Protein AF-A0A3M2A7C1-F1 (afdb_monomer_lite)

Structure (mmCIF, N/CA/C/O backbone):
data_AF-A0A3M2A7C1-F1
#
_entry.id   AF-A0A3M2A7C1-F1
#
loop_
_atom_site.group_PDB
_atom_site.id
_atom_site.type_symbol
_atom_site.label_atom_id
_atom_site.label_alt_id
_atom_site.label_comp_id
_atom_site.label_asym_id
_atom_site.label_entity_id
_atom_site.label_seq_id
_atom_site.pdbx_PDB_ins_code
_atom_site.Cartn_x
_atom_site.Cartn_y
_atom_site.Cartn_z
_atom_site.occupancy
_atom_site.B_iso_or_equiv
_atom_site.auth_seq_id
_atom_site.auth_comp_id
_atom_site.auth_asym_id
_atom_site.auth_atom_id
_atom_site.pdbx_PDB_model_num
ATOM 1 N N . GLU A 1 1 ? 10.967 14.507 -77.382 1.00 47.16 1 GLU A N 1
ATOM 2 C CA . GLU A 1 1 ? 11.481 13.707 -76.253 1.00 47.16 1 GLU A CA 1
ATOM 3 C C . GLU A 1 1 ? 11.533 14.624 -75.047 1.00 47.16 1 GLU A C 1
ATOM 5 O O . GLU A 1 1 ? 12.170 15.667 -75.104 1.00 47.16 1 GLU A O 1
ATOM 10 N N . ALA A 1 2 ? 10.672 14.356 -74.071 1.00 44.88 2 ALA A N 1
ATOM 11 C CA . ALA A 1 2 ? 10.285 15.313 -73.047 1.00 44.88 2 ALA A CA 1
ATOM 12 C C . ALA A 1 2 ? 11.070 15.114 -71.744 1.00 44.88 2 ALA A C 1
ATOM 14 O O . ALA A 1 2 ? 11.232 13.992 -71.280 1.00 44.88 2 ALA A O 1
ATOM 15 N N . SER A 1 3 ? 11.406 16.254 -71.136 1.00 38.91 3 SER A N 1
ATOM 16 C CA . SER A 1 3 ? 11.519 16.490 -69.694 1.00 38.91 3 SER A CA 1
ATOM 17 C C . SER A 1 3 ? 12.734 15.921 -68.958 1.00 38.91 3 SER A C 1
ATOM 19 O O . SER A 1 3 ? 12.714 14.825 -68.405 1.00 38.91 3 SER A O 1
ATOM 21 N N . GLY A 1 4 ? 13.748 16.777 -68.810 1.00 50.28 4 GLY A N 1
ATOM 22 C CA . GLY A 1 4 ? 14.569 16.776 -67.607 1.00 50.28 4 GLY A CA 1
ATOM 23 C C . GLY A 1 4 ? 13.725 17.227 -66.413 1.00 50.28 4 GLY A C 1
ATOM 24 O O . GLY A 1 4 ? 13.177 18.327 -66.408 1.00 50.28 4 GLY A O 1
ATOM 25 N N . SER A 1 5 ? 13.640 16.383 -65.391 1.00 45.34 5 SER A N 1
ATOM 26 C CA . SER A 1 5 ? 13.134 16.756 -64.072 1.00 45.34 5 SER A CA 1
ATOM 27 C C . SER A 1 5 ? 14.241 16.527 -63.056 1.00 45.34 5 SER A C 1
ATOM 29 O O . SER A 1 5 ? 14.402 15.432 -62.528 1.00 45.34 5 SER A O 1
ATOM 31 N N . ASN A 1 6 ? 15.004 17.584 -62.777 1.00 50.50 6 ASN A N 1
ATOM 32 C CA . ASN A 1 6 ? 15.772 17.685 -61.544 1.00 50.50 6 ASN A CA 1
ATOM 33 C C . ASN A 1 6 ? 14.773 17.983 -60.417 1.00 50.50 6 ASN A C 1
ATOM 35 O O . ASN A 1 6 ? 14.520 19.138 -60.074 1.00 50.50 6 ASN A O 1
ATOM 39 N N . ALA A 1 7 ? 14.113 16.939 -59.920 1.00 42.62 7 ALA A N 1
ATOM 40 C CA . ALA A 1 7 ? 13.246 17.034 -58.760 1.00 42.62 7 ALA A CA 1
ATOM 41 C C . ALA A 1 7 ? 14.125 17.000 -57.507 1.00 42.62 7 ALA A C 1
ATOM 43 O O . ALA A 1 7 ? 14.338 15.955 -56.897 1.00 42.62 7 ALA A O 1
ATOM 44 N N . THR A 1 8 ? 14.644 18.166 -57.129 1.00 48.22 8 THR A N 1
ATOM 45 C CA . THR A 1 8 ? 15.087 18.429 -55.761 1.00 48.22 8 THR A CA 1
ATOM 46 C C . THR A 1 8 ? 13.860 18.313 -54.858 1.00 48.22 8 THR A C 1
ATOM 48 O O . THR A 1 8 ? 13.129 19.276 -54.632 1.00 48.22 8 THR A O 1
ATOM 51 N N . VAL A 1 9 ? 13.587 17.092 -54.398 1.00 45.19 9 VAL A N 1
ATOM 52 C CA . VAL A 1 9 ? 12.565 16.801 -53.395 1.00 45.19 9 VAL A CA 1
ATOM 53 C C . VAL A 1 9 ? 13.124 17.249 -52.049 1.00 45.19 9 VAL A C 1
ATOM 55 O O . VAL A 1 9 ? 13.749 16.484 -51.324 1.00 45.19 9 VAL A O 1
ATOM 58 N N . ILE A 1 10 ? 12.903 18.519 -51.711 1.00 54.38 10 ILE A N 1
ATOM 59 C CA . ILE A 1 10 ? 12.959 18.986 -50.323 1.00 54.38 10 ILE A CA 1
ATOM 60 C C . ILE A 1 10 ? 11.620 18.583 -49.707 1.00 54.38 10 ILE A C 1
ATOM 62 O O . ILE A 1 10 ? 10.699 19.386 -49.575 1.00 54.38 10 ILE A O 1
ATOM 66 N N . ALA A 1 11 ? 11.476 17.296 -49.402 1.00 40.94 11 ALA A N 1
ATOM 67 C CA . ALA A 1 11 ? 10.403 16.846 -48.538 1.00 40.94 11 ALA A CA 1
ATOM 68 C C . ALA A 1 11 ? 10.822 17.176 -47.105 1.00 40.94 11 ALA A C 1
ATOM 70 O O . ALA A 1 11 ? 11.548 16.423 -46.463 1.00 40.94 11 ALA A O 1
ATOM 71 N N . GLY A 1 12 ? 10.366 18.331 -46.616 1.00 44.66 12 GLY A N 1
ATOM 72 C CA . GLY A 1 12 ? 10.229 18.589 -45.187 1.00 44.66 12 GLY A CA 1
ATOM 73 C C . GLY A 1 12 ? 9.197 17.624 -44.610 1.00 44.66 12 GLY A C 1
ATOM 74 O O . GLY A 1 12 ? 8.041 17.976 -44.413 1.00 44.66 12 GLY A O 1
ATOM 75 N N . GLY A 1 13 ? 9.609 16.379 -44.418 1.00 37.59 13 GLY A N 1
ATOM 76 C CA . GLY A 1 13 ? 8.895 15.353 -43.685 1.00 37.59 13 GLY A CA 1
ATOM 77 C C . GLY A 1 13 ? 9.859 14.843 -42.636 1.00 37.59 13 GLY A C 1
ATOM 78 O O . GLY A 1 13 ? 10.998 14.525 -42.971 1.00 37.59 13 GLY A O 1
ATOM 79 N N . SER A 1 14 ? 9.431 14.842 -41.376 1.00 47.09 14 SER A N 1
ATOM 80 C CA . SER A 1 14 ? 10.190 14.309 -40.251 1.00 47.09 14 SER A CA 1
ATOM 81 C C . SER A 1 14 ? 10.869 13.008 -40.666 1.00 47.09 14 SER A C 1
ATOM 83 O O . SER A 1 14 ? 10.189 12.014 -40.925 1.00 47.09 14 SER A O 1
ATOM 85 N N . ALA A 1 15 ? 12.198 13.025 -40.768 1.00 47.41 15 ALA A N 1
ATOM 86 C CA . ALA A 1 15 ? 12.980 11.813 -40.898 1.00 47.41 15 ALA A CA 1
ATOM 87 C C . ALA A 1 15 ? 12.836 11.077 -39.565 1.00 47.41 15 ALA A C 1
ATOM 89 O O . ALA A 1 15 ? 13.604 11.278 -38.631 1.00 47.41 15 ALA A O 1
ATOM 90 N N . SER A 1 16 ? 11.769 10.291 -39.434 1.00 52.00 16 SER A N 1
ATOM 91 C CA . SER A 1 16 ? 11.709 9.244 -38.433 1.00 52.00 16 SER A CA 1
ATOM 92 C C . SER A 1 16 ? 12.851 8.301 -38.778 1.00 52.00 16 SER A C 1
ATOM 94 O O . SER A 1 16 ? 12.750 7.539 -39.740 1.00 52.00 16 SER A O 1
ATOM 96 N N . SER A 1 17 ? 13.963 8.422 -38.056 1.00 55.50 17 SER A N 1
ATOM 97 C CA . SER A 1 17 ? 15.065 7.481 -38.147 1.00 55.50 17 SER A CA 1
ATOM 98 C C . SER A 1 17 ? 14.494 6.087 -37.903 1.00 55.50 17 SER A C 1
ATOM 100 O O . SER A 1 17 ? 13.935 5.772 -36.852 1.00 55.50 17 SER A O 1
ATOM 102 N N . SER A 1 18 ? 14.507 5.275 -38.955 1.00 59.41 18 SER A N 1
ATOM 103 C CA . SER A 1 18 ? 14.083 3.886 -38.866 1.00 59.41 18 SER A CA 1
ATOM 104 C C . SER A 1 18 ? 15.099 3.157 -37.991 1.00 59.41 18 SER A C 1
ATOM 106 O O . SER A 1 18 ? 16.299 3.360 -38.166 1.00 59.41 18 SER A O 1
ATOM 108 N N . LEU A 1 19 ? 14.641 2.324 -37.051 1.00 53.44 19 LEU A N 1
ATOM 109 C CA . LEU A 1 19 ? 15.524 1.451 -36.274 1.00 53.44 19 LEU A CA 1
ATOM 110 C C . LEU A 1 19 ? 16.128 0.391 -37.206 1.00 53.44 19 LEU A C 1
ATOM 112 O O . LEU A 1 19 ? 15.625 -0.727 -37.309 1.00 53.44 19 LEU A O 1
ATOM 116 N N . THR A 1 20 ? 17.192 0.740 -37.918 1.00 61.31 20 THR A N 1
ATOM 117 C CA . THR A 1 20 ? 18.036 -0.221 -38.622 1.00 61.31 20 THR A CA 1
ATOM 118 C C . THR A 1 20 ? 19.035 -0.819 -37.636 1.00 61.31 20 THR A C 1
ATOM 120 O O . THR A 1 20 ? 19.464 -0.177 -36.676 1.00 61.31 20 THR A O 1
ATOM 123 N N . ALA A 1 21 ? 19.364 -2.099 -37.816 1.00 60.53 21 ALA A N 1
ATOM 124 C CA . ALA A 1 21 ? 20.310 -2.779 -36.941 1.00 60.53 21 ALA A CA 1
ATOM 125 C C . ALA A 1 21 ? 21.669 -2.063 -36.995 1.00 60.53 21 ALA A C 1
ATOM 127 O O . ALA A 1 21 ? 22.244 -1.916 -38.074 1.00 60.53 21 ALA A O 1
ATOM 128 N N . VAL A 1 22 ? 22.185 -1.658 -35.828 1.00 58.66 22 VAL A N 1
ATOM 129 C CA . VAL A 1 22 ? 23.481 -0.962 -35.673 1.00 58.66 22 VAL A CA 1
ATOM 130 C C . VAL A 1 22 ? 24.635 -1.746 -36.319 1.00 58.66 22 VAL A C 1
ATOM 132 O O . VAL A 1 22 ? 25.608 -1.155 -36.766 1.00 58.66 22 VAL A O 1
ATOM 135 N N . ASP A 1 23 ? 24.484 -3.067 -36.447 1.00 58.12 23 ASP A N 1
ATOM 136 C CA . ASP A 1 23 ? 25.425 -3.984 -37.106 1.00 58.12 23 ASP A CA 1
ATOM 137 C C . ASP A 1 23 ? 25.621 -3.715 -38.615 1.00 58.12 23 ASP A C 1
ATOM 139 O O . ASP A 1 23 ? 26.628 -4.091 -39.202 1.00 58.12 23 ASP A O 1
ATOM 143 N N . THR A 1 24 ? 24.672 -3.030 -39.262 1.00 61.34 24 THR A N 1
ATOM 144 C CA . THR A 1 24 ? 24.729 -2.719 -40.706 1.00 61.34 24 THR A CA 1
ATOM 145 C C . THR A 1 24 ? 25.315 -1.342 -41.021 1.00 61.34 24 THR A C 1
ATOM 147 O O . THR A 1 24 ? 25.390 -0.954 -42.187 1.00 61.34 24 THR A O 1
ATOM 150 N N . VAL A 1 25 ? 25.717 -0.588 -39.995 1.00 63.66 25 VAL A N 1
ATOM 151 C CA . VAL A 1 25 ? 26.126 0.809 -40.139 1.00 63.66 25 VAL A CA 1
ATOM 152 C C . VAL A 1 25 ? 27.645 0.918 -40.223 1.00 63.66 25 VAL A C 1
ATOM 154 O O . VAL A 1 25 ? 28.353 0.722 -39.238 1.00 63.66 25 VAL A O 1
ATOM 157 N N . ASP A 1 26 ? 28.150 1.268 -41.404 1.00 64.75 26 ASP A N 1
ATOM 158 C CA . ASP A 1 26 ? 29.579 1.487 -41.631 1.00 64.75 26 ASP A CA 1
ATOM 159 C C . ASP A 1 26 ? 29.972 2.952 -41.365 1.00 64.75 26 ASP A C 1
ATOM 161 O O . ASP A 1 26 ? 29.636 3.861 -42.124 1.00 64.75 26 ASP A O 1
ATOM 165 N N . VAL A 1 27 ? 30.721 3.185 -40.285 1.00 74.25 27 VAL A N 1
ATOM 166 C CA . VAL A 1 27 ? 31.193 4.517 -39.853 1.00 74.25 27 VAL A CA 1
ATOM 167 C C . VAL A 1 27 ? 32.422 4.988 -40.654 1.00 74.25 27 VAL A C 1
ATOM 169 O O . VAL A 1 27 ? 32.887 6.113 -40.484 1.00 74.25 27 VAL A O 1
ATOM 172 N N . GLY A 1 28 ? 32.958 4.163 -41.563 1.00 77.62 28 GLY A N 1
ATOM 173 C CA . GLY A 1 28 ? 34.114 4.507 -42.396 1.00 77.62 28 GLY A CA 1
ATOM 174 C C . GLY A 1 28 ? 33.854 5.619 -43.421 1.00 77.62 28 GLY A C 1
ATOM 175 O O . GLY A 1 28 ? 34.799 6.197 -43.957 1.00 77.62 28 GLY A O 1
ATOM 176 N N . THR A 1 29 ? 32.587 5.955 -43.685 1.00 77.38 29 THR A N 1
ATOM 177 C CA . THR A 1 29 ? 32.187 7.021 -44.616 1.00 77.38 29 THR A CA 1
ATOM 178 C C . THR A 1 29 ? 31.416 8.128 -43.901 1.00 77.38 29 THR A C 1
ATOM 180 O O . THR A 1 29 ? 30.702 7.882 -42.932 1.00 77.38 29 THR A O 1
ATOM 183 N N . GLN A 1 30 ? 31.501 9.364 -44.405 1.00 78.38 30 GLN A N 1
ATOM 184 C CA . GLN A 1 30 ? 30.804 10.507 -43.801 1.00 78.38 30 GLN A CA 1
ATOM 185 C C . GLN A 1 30 ? 29.272 10.341 -43.795 1.00 78.38 30 GLN A C 1
ATOM 187 O O . GLN A 1 30 ? 28.609 10.774 -42.858 1.00 78.38 30 GLN A O 1
ATOM 192 N N . ILE A 1 31 ? 28.718 9.664 -44.806 1.00 78.19 31 ILE A N 1
ATOM 193 C CA . ILE A 1 31 ? 27.282 9.362 -44.900 1.00 78.19 31 ILE A CA 1
ATOM 194 C C . ILE A 1 31 ? 26.884 8.282 -43.884 1.00 78.19 31 ILE A C 1
ATOM 196 O O . ILE A 1 31 ? 25.872 8.425 -43.201 1.00 78.19 31 ILE A O 1
ATOM 200 N N . GLY A 1 32 ? 27.685 7.223 -43.742 1.00 78.75 32 GLY A N 1
ATOM 201 C CA . GLY A 1 32 ? 27.413 6.161 -42.774 1.00 78.75 32 GLY A CA 1
ATOM 202 C C . GLY A 1 32 ? 27.563 6.620 -41.321 1.00 78.75 32 GLY A C 1
ATOM 203 O O . GLY A 1 32 ? 26.752 6.244 -40.479 1.00 78.75 32 GLY A O 1
ATOM 204 N N . ALA A 1 33 ? 28.502 7.529 -41.037 1.00 80.38 33 ALA A N 1
ATOM 205 C CA . ALA A 1 33 ? 28.613 8.182 -39.733 1.00 80.38 33 ALA A CA 1
ATOM 206 C C . ALA A 1 33 ? 27.370 9.023 -39.384 1.00 80.38 33 ALA A C 1
ATOM 208 O O . ALA A 1 33 ? 26.894 8.953 -38.253 1.00 80.38 33 ALA A O 1
ATOM 209 N N . GLN A 1 34 ? 26.802 9.764 -40.345 1.00 82.56 34 GLN A N 1
ATOM 210 C CA . GLN A 1 34 ? 25.557 10.510 -40.120 1.00 82.56 34 GLN A CA 1
ATOM 211 C C . GLN A 1 34 ? 24.374 9.565 -39.873 1.00 82.56 34 GLN A C 1
ATOM 213 O O . GLN A 1 34 ? 23.619 9.760 -38.927 1.00 82.56 34 GLN A O 1
ATOM 218 N N . SER A 1 35 ? 24.266 8.489 -40.658 1.00 81.88 35 SER A N 1
ATOM 219 C CA . SER A 1 35 ? 23.235 7.470 -40.440 1.00 81.88 35 SER A CA 1
ATOM 220 C C . SER A 1 35 ? 23.374 6.778 -39.080 1.00 81.88 35 SER A C 1
ATOM 222 O O . SER A 1 35 ? 22.361 6.444 -38.471 1.00 81.88 35 SER A O 1
ATOM 224 N N . ALA A 1 36 ? 24.600 6.557 -38.590 1.00 82.44 36 ALA A N 1
ATOM 225 C CA . ALA A 1 36 ? 24.848 5.983 -37.267 1.00 82.44 36 ALA A CA 1
ATOM 226 C C . ALA A 1 36 ? 24.295 6.866 -36.150 1.00 82.44 36 ALA A C 1
ATOM 228 O O . ALA A 1 36 ? 23.662 6.357 -35.226 1.00 82.44 36 ALA A O 1
ATOM 229 N N . ILE A 1 37 ? 24.514 8.179 -36.254 1.00 85.00 37 ILE A N 1
ATOM 230 C CA . ILE A 1 37 ? 24.004 9.164 -35.296 1.00 85.00 37 ILE A CA 1
ATOM 231 C C . ILE A 1 37 ? 22.474 9.119 -35.274 1.00 85.00 37 ILE A C 1
ATOM 233 O O . ILE A 1 37 ? 21.894 8.950 -34.205 1.00 85.00 37 ILE A O 1
ATOM 237 N N . ASP A 1 38 ? 21.831 9.141 -36.442 1.00 85.88 38 ASP A N 1
ATOM 238 C CA . ASP A 1 38 ? 20.367 9.135 -36.540 1.00 85.88 38 ASP A CA 1
ATOM 239 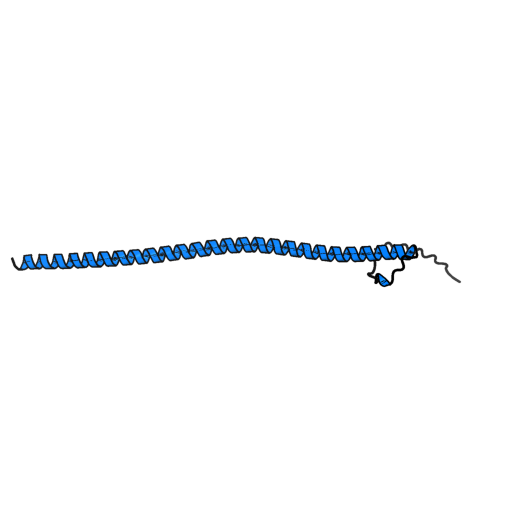C C . ASP A 1 38 ? 19.739 7.868 -35.916 1.00 85.88 38 ASP A C 1
ATOM 241 O O . ASP A 1 38 ? 18.684 7.931 -35.275 1.00 85.88 38 ASP A O 1
ATOM 245 N N . ILE A 1 39 ? 20.387 6.706 -36.075 1.00 83.88 39 ILE A N 1
ATOM 246 C CA . ILE A 1 39 ? 19.949 5.424 -35.491 1.00 83.88 39 ILE A CA 1
ATOM 247 C C . ILE A 1 39 ? 20.137 5.416 -33.972 1.00 83.88 39 ILE A C 1
ATOM 249 O O . ILE A 1 39 ? 19.257 4.953 -33.242 1.00 83.88 39 ILE A O 1
ATOM 253 N N . ILE A 1 40 ? 21.273 5.924 -33.487 1.00 86.25 40 ILE A N 1
ATOM 254 C CA . ILE A 1 40 ? 21.549 6.036 -32.051 1.00 86.25 40 ILE A CA 1
ATOM 255 C C . ILE A 1 40 ? 20.541 6.983 -31.397 1.00 86.25 40 ILE A C 1
ATOM 257 O O . ILE A 1 40 ? 19.993 6.634 -30.353 1.00 86.25 40 ILE A O 1
ATOM 261 N N . ASP A 1 41 ? 20.222 8.115 -32.024 1.00 88.50 41 ASP A N 1
ATOM 262 C CA . ASP A 1 41 ? 19.207 9.048 -31.527 1.00 88.50 41 ASP A CA 1
ATOM 263 C C . ASP A 1 41 ? 17.820 8.392 -31.462 1.00 88.50 41 ASP A C 1
ATOM 265 O O . ASP A 1 41 ? 17.102 8.544 -30.469 1.00 88.50 41 ASP A O 1
ATOM 269 N N . ALA A 1 42 ? 17.463 7.577 -32.462 1.00 87.69 42 ALA A N 1
ATOM 270 C CA . ALA A 1 42 ? 16.232 6.781 -32.438 1.00 87.69 42 ALA A CA 1
ATOM 271 C C . ALA A 1 42 ? 16.209 5.801 -31.253 1.00 87.69 42 ALA A C 1
ATOM 273 O O . ALA A 1 42 ? 15.207 5.680 -30.540 1.00 87.69 42 ALA A O 1
ATOM 274 N N . ALA A 1 43 ? 17.323 5.096 -31.035 1.00 87.75 43 ALA A N 1
ATOM 275 C CA . ALA A 1 43 ? 17.465 4.118 -29.964 1.00 87.75 43 ALA A CA 1
ATOM 276 C C . ALA A 1 43 ? 17.423 4.779 -28.577 1.00 87.75 43 ALA A C 1
ATOM 278 O O . ALA A 1 43 ? 16.757 4.266 -27.675 1.00 87.75 43 ALA A O 1
ATOM 279 N N . ILE A 1 44 ? 18.073 5.935 -28.410 1.00 91.06 44 ILE A N 1
ATOM 280 C CA . ILE A 1 44 ? 18.013 6.738 -27.183 1.00 91.06 44 ILE A CA 1
ATOM 281 C C . ILE A 1 44 ? 16.576 7.201 -26.937 1.00 91.06 44 ILE A C 1
ATOM 283 O O . ILE A 1 44 ? 16.055 6.982 -25.844 1.00 91.06 44 ILE A O 1
ATOM 287 N N . GLY A 1 45 ? 15.891 7.729 -27.956 1.00 93.75 45 GLY A N 1
ATOM 288 C CA . GLY A 1 45 ? 14.488 8.138 -27.847 1.00 93.75 45 GLY A CA 1
ATOM 289 C C . GLY A 1 45 ? 13.559 6.997 -27.413 1.00 93.75 45 GLY A C 1
ATOM 290 O O . GLY A 1 45 ? 12.667 7.194 -26.584 1.00 93.75 45 GLY A O 1
ATOM 291 N N . ALA A 1 46 ? 13.795 5.776 -27.903 1.00 91.75 46 ALA A N 1
ATOM 292 C CA . ALA A 1 46 ? 13.054 4.591 -27.472 1.00 91.75 46 ALA A CA 1
ATOM 293 C C . ALA A 1 46 ? 13.332 4.228 -26.000 1.00 91.75 46 ALA A C 1
ATOM 295 O O . ALA A 1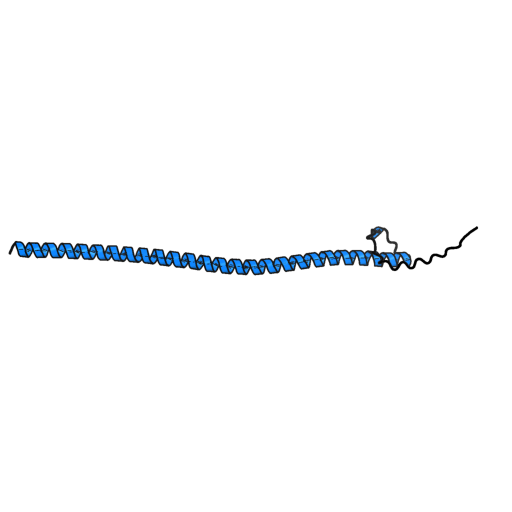 46 ? 12.397 3.959 -25.241 1.00 91.75 46 ALA A O 1
ATOM 296 N N . VAL A 1 47 ? 14.599 4.257 -25.570 1.00 93.75 47 VAL A N 1
ATOM 297 C CA . VAL A 1 47 ? 14.982 4.011 -24.168 1.00 93.75 47 VAL A CA 1
ATOM 298 C C . VAL A 1 47 ? 14.373 5.060 -23.239 1.00 93.75 47 VAL A C 1
ATOM 300 O O . VAL A 1 47 ? 13.841 4.707 -22.183 1.00 93.75 47 VAL A O 1
ATOM 303 N N . ASP A 1 48 ? 14.397 6.329 -23.632 1.00 95.62 48 ASP A N 1
ATOM 304 C CA . ASP A 1 48 ? 13.821 7.422 -22.853 1.00 95.62 48 ASP A CA 1
ATOM 305 C C . ASP A 1 48 ? 12.298 7.304 -22.751 1.00 95.62 48 ASP A C 1
ATOM 307 O O . ASP A 1 48 ? 11.742 7.513 -21.672 1.00 95.62 48 ASP A O 1
ATOM 311 N N . SER A 1 49 ? 11.621 6.861 -23.816 1.00 95.06 49 SER A N 1
ATOM 312 C CA . SER A 1 49 ? 10.187 6.550 -23.779 1.00 95.06 49 SER A CA 1
ATOM 313 C C . SER A 1 49 ? 9.862 5.452 -22.756 1.00 95.06 49 SER A C 1
ATOM 315 O O . SER A 1 49 ? 8.959 5.609 -21.928 1.00 95.06 49 SER A O 1
ATOM 317 N N . ILE A 1 50 ? 10.646 4.368 -22.738 1.00 95.12 50 ILE A N 1
ATOM 318 C CA . ILE A 1 50 ? 10.487 3.277 -21.763 1.00 95.12 50 ILE A CA 1
ATOM 319 C C . ILE A 1 50 ? 10.747 3.780 -20.335 1.00 95.12 50 ILE A C 1
ATOM 321 O O . ILE A 1 50 ? 9.974 3.476 -19.422 1.00 95.12 50 ILE A O 1
ATOM 325 N N . ARG A 1 51 ? 11.802 4.579 -20.124 1.00 96.88 51 ARG A N 1
ATOM 326 C CA . ARG A 1 51 ? 12.129 5.173 -18.814 1.00 96.88 51 ARG A CA 1
ATOM 327 C C . ARG A 1 51 ? 11.034 6.114 -18.323 1.00 96.88 51 ARG A C 1
ATOM 329 O O . ARG A 1 51 ? 10.671 6.049 -17.150 1.00 96.88 51 ARG A O 1
ATOM 336 N N . ALA A 1 52 ? 10.477 6.940 -19.205 1.00 97.38 52 ALA A N 1
ATOM 337 C CA . ALA 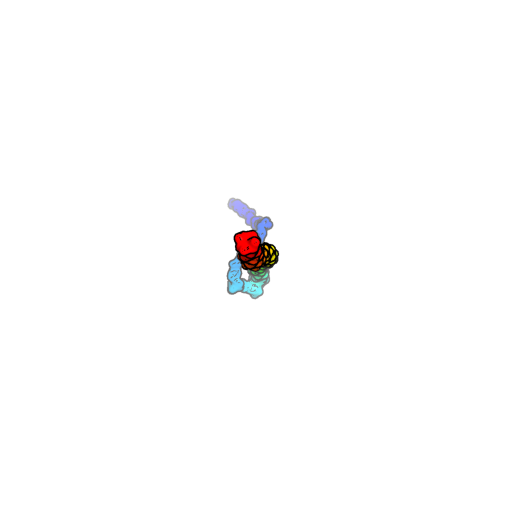A 1 52 ? 9.353 7.815 -18.890 1.00 97.38 52 ALA A CA 1
ATOM 338 C C . ALA A 1 52 ? 8.113 7.006 -18.479 1.00 97.38 52 ALA A C 1
ATOM 340 O O . ALA A 1 52 ? 7.482 7.313 -17.465 1.00 97.38 52 ALA A O 1
ATOM 341 N N . GLY A 1 53 ? 7.809 5.923 -19.203 1.00 97.25 53 GLY A N 1
ATOM 342 C CA . GLY A 1 53 ? 6.738 4.991 -18.847 1.00 97.25 53 GLY A CA 1
ATOM 343 C C . GLY A 1 53 ? 6.947 4.355 -17.471 1.00 97.25 53 GLY A C 1
ATOM 344 O O . GLY A 1 53 ? 6.034 4.348 -16.642 1.00 97.25 53 GLY A O 1
ATOM 345 N N . LEU A 1 54 ? 8.163 3.887 -17.180 1.00 96.88 54 LEU A N 1
ATOM 346 C CA . LEU A 1 54 ? 8.504 3.330 -15.871 1.00 96.88 54 LEU A CA 1
ATOM 347 C C . LEU A 1 54 ? 8.379 4.378 -14.753 1.00 96.88 54 LEU A C 1
ATOM 349 O O . LEU A 1 54 ? 7.822 4.074 -13.699 1.00 96.88 54 LEU A O 1
ATOM 353 N N . GLY A 1 55 ? 8.833 5.612 -14.982 1.00 97.62 55 GLY A N 1
ATOM 354 C CA . GLY A 1 55 ? 8.682 6.719 -14.033 1.00 97.62 55 GLY A CA 1
ATOM 355 C C . GLY A 1 55 ? 7.214 7.049 -13.739 1.00 97.62 55 GLY A C 1
ATOM 356 O O . GLY A 1 55 ? 6.833 7.232 -12.582 1.00 97.62 55 GLY A O 1
ATOM 357 N N . ALA A 1 56 ? 6.353 7.038 -14.760 1.00 97.19 56 ALA A N 1
ATOM 358 C CA . ALA A 1 56 ? 4.913 7.216 -14.582 1.00 97.19 56 ALA A CA 1
ATOM 359 C C . ALA A 1 56 ? 4.292 6.093 -13.731 1.00 97.19 56 ALA A C 1
ATOM 361 O O . ALA A 1 56 ? 3.492 6.362 -12.830 1.00 97.19 56 ALA A O 1
ATOM 362 N N . VAL A 1 57 ? 4.694 4.83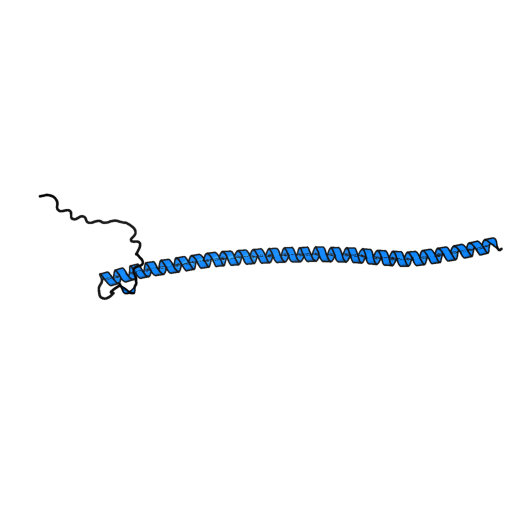8 -13.965 1.00 97.12 57 VAL A N 1
ATOM 363 C CA . VAL A 1 57 ? 4.258 3.695 -13.147 1.00 97.12 57 VAL A CA 1
ATOM 364 C C . VAL A 1 57 ? 4.746 3.831 -11.704 1.00 97.12 57 VAL A C 1
ATOM 366 O O . VAL A 1 57 ? 3.957 3.604 -10.789 1.00 97.12 57 VAL A O 1
ATOM 369 N N . GLN A 1 58 ? 5.990 4.260 -11.475 1.00 97.06 58 GLN A N 1
ATOM 370 C CA . GLN A 1 58 ? 6.516 4.511 -10.127 1.00 97.06 58 GLN A CA 1
ATOM 371 C C . GLN A 1 58 ? 5.720 5.598 -9.389 1.00 97.06 58 GLN A C 1
ATOM 373 O O . GLN A 1 58 ? 5.352 5.398 -8.232 1.00 97.06 58 GLN A O 1
ATOM 378 N N . ASN A 1 59 ? 5.365 6.700 -10.059 1.00 96.94 59 ASN A N 1
ATOM 379 C CA . ASN A 1 59 ? 4.515 7.750 -9.484 1.00 96.94 59 ASN A CA 1
ATOM 380 C C . ASN A 1 59 ? 3.120 7.227 -9.113 1.00 96.94 59 ASN A C 1
ATOM 382 O O . ASN A 1 59 ? 2.592 7.513 -8.032 1.00 96.94 59 ASN A O 1
ATOM 386 N N . ARG A 1 60 ? 2.523 6.406 -9.982 1.00 95.69 60 ARG A N 1
ATOM 387 C CA . ARG A 1 60 ? 1.246 5.744 -9.690 1.00 95.69 60 ARG A CA 1
ATOM 388 C C . ARG A 1 60 ? 1.365 4.781 -8.507 1.00 95.69 60 ARG A C 1
ATOM 390 O O . ARG A 1 60 ? 0.463 4.726 -7.674 1.00 95.69 60 ARG A O 1
ATOM 397 N N . LEU A 1 61 ? 2.465 4.039 -8.408 1.00 97.31 61 LEU A N 1
ATOM 398 C CA . LEU A 1 61 ? 2.702 3.116 -7.301 1.00 97.31 61 LEU A CA 1
ATOM 399 C C . LEU A 1 61 ? 2.870 3.878 -5.981 1.00 97.31 61 LEU A C 1
ATOM 401 O O . LEU A 1 61 ? 2.219 3.538 -5.001 1.00 97.31 61 LEU A O 1
ATOM 405 N N . SER A 1 62 ? 3.659 4.955 -5.978 1.00 97.94 62 SER A N 1
ATOM 406 C CA . SER A 1 62 ? 3.875 5.815 -4.808 1.00 97.94 62 SER A CA 1
ATOM 407 C C . SER A 1 62 ? 2.571 6.448 -4.305 1.00 97.94 62 SER A C 1
ATOM 409 O O . SER A 1 62 ? 2.248 6.341 -3.121 1.00 97.94 62 SER A O 1
ATOM 411 N N . SER A 1 63 ? 1.763 7.016 -5.206 1.00 97.31 63 SER A N 1
ATOM 412 C CA . SER A 1 63 ? 0.448 7.577 -4.850 1.00 97.31 63 SER A CA 1
ATOM 413 C C . SER A 1 63 ? -0.527 6.512 -4.340 1.00 97.31 63 SER A C 1
ATOM 415 O O . SER A 1 63 ? -1.226 6.740 -3.353 1.00 97.31 63 SER A O 1
ATOM 417 N N . THR A 1 64 ? -0.534 5.323 -4.949 1.00 96.81 64 THR A N 1
ATOM 418 C CA . THR A 1 64 ? -1.356 4.196 -4.483 1.00 96.81 64 THR A CA 1
ATOM 419 C C . THR A 1 64 ? -0.935 3.747 -3.085 1.00 96.81 64 THR A C 1
ATOM 421 O O . THR A 1 64 ? -1.797 3.545 -2.235 1.00 96.81 64 THR A O 1
ATOM 424 N N . ILE A 1 65 ? 0.370 3.632 -2.823 1.00 96.94 65 ILE A N 1
ATOM 425 C CA . ILE A 1 65 ? 0.912 3.258 -1.509 1.00 96.94 65 ILE A CA 1
ATOM 426 C C . ILE A 1 65 ? 0.518 4.291 -0.452 1.00 96.94 65 ILE A C 1
ATOM 428 O O . ILE A 1 65 ? 0.010 3.909 0.597 1.00 96.94 65 ILE A O 1
ATOM 432 N N . SER A 1 66 ? 0.698 5.584 -0.734 1.00 97.69 66 SER A N 1
ATOM 433 C CA . SER A 1 66 ? 0.338 6.658 0.200 1.00 97.69 66 SER A CA 1
ATOM 434 C C . SER A 1 66 ? -1.159 6.652 0.531 1.00 97.69 66 SER A C 1
ATOM 436 O O . SER A 1 66 ? -1.541 6.712 1.701 1.00 97.69 66 SER A O 1
ATOM 438 N N . ASN A 1 67 ? -2.015 6.482 -0.482 1.00 96.75 67 ASN A N 1
ATOM 439 C CA . ASN A 1 67 ? -3.452 6.337 -0.268 1.00 96.75 67 ASN A CA 1
ATOM 440 C C . ASN A 1 67 ? -3.772 5.095 0.582 1.00 96.75 67 ASN A C 1
ATOM 442 O O . ASN A 1 67 ? -4.541 5.171 1.536 1.00 96.75 67 ASN A O 1
ATOM 446 N N . LEU A 1 68 ? -3.147 3.955 0.278 1.00 97.31 68 LEU A N 1
ATOM 447 C CA . LEU A 1 68 ? -3.386 2.706 0.996 1.00 97.31 68 LEU A CA 1
ATOM 448 C C . LEU A 1 68 ? -2.937 2.789 2.461 1.00 97.31 68 LEU A C 1
ATOM 450 O O . LEU A 1 68 ? -3.641 2.289 3.331 1.00 97.31 68 LEU A O 1
ATOM 454 N N . GLN A 1 69 ? -1.822 3.462 2.750 1.00 97.56 69 GLN A N 1
ATOM 455 C CA . GLN A 1 69 ? -1.376 3.736 4.119 1.00 97.56 69 GLN A CA 1
ATOM 456 C C . GLN A 1 69 ? -2.413 4.555 4.895 1.00 97.56 69 GLN A C 1
ATOM 458 O O . GLN A 1 69 ? -2.757 4.191 6.017 1.00 97.56 69 GLN A O 1
ATOM 463 N N . SER A 1 70 ? -2.975 5.604 4.284 1.00 96.62 70 SER A N 1
ATOM 464 C CA . SER A 1 70 ? -4.045 6.394 4.907 1.00 96.62 70 SER A CA 1
ATOM 465 C C . SER A 1 70 ? -5.304 5.558 5.161 1.00 96.62 70 SER A C 1
ATOM 467 O O . SER A 1 70 ? -5.906 5.634 6.232 1.00 96.62 70 SER A O 1
ATOM 469 N N . VAL A 1 71 ? -5.692 4.707 4.208 1.00 97.62 71 VAL A N 1
ATOM 470 C CA . VAL A 1 71 ? -6.825 3.786 4.377 1.00 97.62 71 VAL A CA 1
ATOM 471 C C . VAL A 1 71 ? -6.568 2.801 5.519 1.00 97.62 71 VAL A C 1
ATOM 473 O O . VAL A 1 71 ? -7.451 2.601 6.350 1.00 97.62 71 VAL A O 1
ATOM 476 N N . VAL A 1 72 ? -5.373 2.211 5.596 1.00 97.56 72 VAL A N 1
ATOM 477 C CA . VAL A 1 72 ? -4.998 1.278 6.668 1.00 97.56 72 VAL A CA 1
ATOM 478 C C . VAL A 1 72 ? -5.061 1.955 8.034 1.00 97.56 72 VAL A C 1
ATOM 480 O O . VAL A 1 72 ? -5.643 1.378 8.950 1.00 97.56 72 VAL A O 1
ATOM 483 N N . GLU A 1 73 ? -4.545 3.178 8.162 1.00 96.31 73 GLU A N 1
ATOM 484 C CA . GLU A 1 73 ? -4.610 3.952 9.407 1.00 96.31 73 GLU A CA 1
ATOM 485 C C . GLU A 1 73 ? -6.065 4.202 9.831 1.00 96.31 73 GLU A C 1
ATOM 487 O O . GLU A 1 73 ? -6.472 3.867 10.944 1.00 96.31 73 GLU A O 1
ATOM 492 N N . ASN A 1 74 ? -6.898 4.685 8.905 1.00 95.94 74 ASN A N 1
ATOM 493 C CA . ASN A 1 74 ? -8.312 4.950 9.169 1.00 95.94 74 ASN A CA 1
ATOM 494 C C . ASN A 1 74 ? -9.086 3.681 9.559 1.00 95.94 74 ASN A C 1
ATOM 496 O O . ASN A 1 74 ? -9.906 3.701 10.483 1.00 95.94 74 ASN A O 1
ATOM 500 N N . VAL A 1 75 ? -8.829 2.562 8.877 1.00 97.25 75 VAL A N 1
ATOM 501 C CA . VAL A 1 75 ? -9.463 1.270 9.170 1.00 97.25 75 VAL A CA 1
ATOM 502 C C . VAL A 1 75 ? -8.982 0.718 10.509 1.00 97.25 75 VAL A C 1
ATOM 504 O O . VAL A 1 75 ? -9.803 0.233 11.285 1.00 97.25 75 VAL A O 1
ATOM 507 N N . SER A 1 76 ? -7.687 0.813 10.813 1.00 96.75 76 SER A N 1
ATOM 508 C CA . SER A 1 76 ? -7.115 0.392 12.095 1.00 96.75 76 SER A CA 1
ATOM 509 C C . SER A 1 76 ? -7.723 1.181 13.257 1.00 96.75 76 SER A C 1
ATOM 511 O O . SER A 1 76 ? -8.267 0.585 14.188 1.00 96.75 76 SER A O 1
ATOM 513 N N . ALA A 1 77 ? -7.759 2.513 13.153 1.00 96.69 77 ALA A N 1
ATOM 514 C CA . ALA A 1 77 ? -8.363 3.388 14.156 1.00 96.69 77 ALA A CA 1
ATOM 515 C C . ALA A 1 77 ? -9.866 3.120 14.338 1.00 96.69 77 ALA A C 1
ATOM 517 O O . ALA A 1 77 ? -10.390 3.157 15.453 1.00 96.69 77 ALA A O 1
ATOM 518 N N . SER A 1 78 ? -10.584 2.825 13.251 1.00 96.19 78 SER A N 1
ATOM 519 C CA . SER A 1 78 ? -12.006 2.462 13.316 1.00 96.19 78 SER A CA 1
ATOM 520 C C . SER A 1 78 ? -12.213 1.101 13.984 1.00 96.19 78 SER A C 1
ATOM 522 O O . SER A 1 78 ? -13.092 0.965 14.831 1.00 96.19 78 SER A O 1
ATOM 524 N N . ARG A 1 79 ? -11.373 0.105 13.674 1.00 95.44 79 ARG A N 1
ATOM 525 C CA . ARG A 1 79 ? -11.410 -1.218 14.319 1.00 95.44 79 ARG A CA 1
ATOM 526 C C . ARG A 1 79 ? -11.056 -1.152 15.801 1.00 95.44 79 ARG A C 1
ATOM 528 O O . ARG A 1 79 ? -11.700 -1.854 16.573 1.00 95.44 79 ARG A O 1
ATOM 535 N N . SER A 1 80 ? -10.081 -0.328 16.195 1.00 96.81 80 SER A N 1
ATOM 536 C CA . SER A 1 80 ? -9.762 -0.092 17.612 1.00 96.81 80 SER A CA 1
ATOM 537 C C . SER A 1 80 ? -10.975 0.475 18.334 1.00 96.81 80 SER A C 1
ATOM 539 O O . SER A 1 80 ? -11.421 -0.116 19.302 1.00 96.81 80 SER A O 1
ATOM 541 N N . ARG A 1 81 ? -11.598 1.533 17.794 1.00 95.12 81 ARG A N 1
ATOM 542 C CA . ARG A 1 81 ? -12.793 2.143 18.400 1.00 95.12 81 ARG A CA 1
ATOM 543 C C . ARG A 1 81 ? -13.957 1.171 18.562 1.00 95.12 81 ARG A C 1
ATOM 545 O O . ARG A 1 81 ? -14.610 1.205 19.596 1.00 95.12 81 ARG A O 1
ATOM 552 N N . ILE A 1 82 ? -14.210 0.318 17.567 1.00 92.88 82 ILE A N 1
ATOM 553 C CA . ILE A 1 82 ? -15.246 -0.720 17.669 1.00 92.88 82 ILE A CA 1
ATOM 554 C C . ILE A 1 82 ? -14.894 -1.700 18.791 1.00 92.88 82 ILE A C 1
ATOM 556 O O . ILE A 1 82 ? -15.704 -1.914 19.683 1.00 92.88 82 ILE A O 1
ATOM 560 N N . ARG A 1 83 ? -13.667 -2.235 18.799 1.00 95.50 83 ARG A N 1
ATOM 561 C CA . ARG A 1 83 ? -13.234 -3.184 19.835 1.00 95.50 83 ARG A CA 1
ATOM 562 C C . ARG A 1 83 ? -13.254 -2.583 21.236 1.00 95.50 83 ARG A C 1
ATOM 564 O O . ARG A 1 83 ? -13.689 -3.257 22.159 1.00 95.50 83 ARG A O 1
ATOM 571 N N . ASP A 1 84 ? -12.798 -1.346 21.390 1.00 95.88 84 ASP A N 1
ATOM 572 C CA . ASP A 1 84 ? -12.763 -0.652 22.676 1.00 95.88 84 ASP A CA 1
ATOM 573 C C . ASP A 1 84 ? -14.187 -0.367 23.180 1.00 95.88 84 ASP A C 1
ATOM 575 O O . ASP A 1 84 ? -14.465 -0.536 24.367 1.00 95.88 84 ASP A O 1
ATOM 579 N N . ALA A 1 85 ? -15.112 0.002 22.285 1.00 94.00 85 ALA A N 1
ATOM 580 C CA . ALA A 1 85 ? -16.524 0.178 22.620 1.00 94.00 85 ALA A CA 1
ATOM 581 C C . ALA A 1 85 ? -17.196 -1.147 23.019 1.00 94.00 85 ALA A C 1
ATOM 583 O O . ALA A 1 85 ? -17.906 -1.185 24.025 1.00 94.00 85 ALA A O 1
ATOM 584 N N . ASP A 1 86 ? -16.931 -2.232 22.286 1.00 94.69 86 ASP A N 1
ATOM 585 C CA . ASP A 1 86 ? -17.458 -3.566 22.592 1.00 94.69 86 ASP A CA 1
ATOM 586 C C . ASP A 1 86 ? -16.927 -4.071 23.945 1.00 94.69 86 ASP A C 1
ATOM 588 O O . ASP A 1 86 ? -17.695 -4.553 24.778 1.00 94.69 86 ASP A O 1
ATOM 592 N N . PHE A 1 87 ? -15.629 -3.891 24.216 1.00 94.69 87 PHE A N 1
ATOM 593 C CA . PHE A 1 87 ? -15.031 -4.229 25.512 1.00 94.69 87 PHE A CA 1
ATOM 594 C C . PHE A 1 87 ? -15.627 -3.411 26.656 1.00 94.69 87 PHE A C 1
ATOM 596 O O . PHE A 1 87 ? -15.897 -3.960 27.727 1.00 94.69 87 PHE A O 1
ATOM 603 N N . ALA A 1 88 ? -15.837 -2.109 26.451 1.00 94.19 88 ALA A N 1
ATOM 604 C CA . ALA A 1 88 ? -16.460 -1.253 27.451 1.00 94.19 88 ALA A CA 1
ATOM 605 C C . ALA A 1 88 ? -17.901 -1.697 27.753 1.00 94.19 88 ALA A C 1
ATOM 607 O O . ALA A 1 88 ? -18.281 -1.757 28.923 1.00 94.19 88 ALA A O 1
ATOM 608 N N . ALA A 1 89 ? -18.680 -2.057 26.727 1.00 95.88 89 ALA A N 1
ATOM 609 C CA . ALA A 1 89 ? -20.047 -2.548 26.882 1.00 95.88 89 ALA A CA 1
ATOM 610 C C . ALA A 1 89 ? -20.103 -3.891 27.631 1.00 95.88 89 ALA A C 1
ATOM 612 O O . ALA A 1 89 ? -20.850 -4.014 28.602 1.00 95.88 89 ALA A O 1
ATOM 613 N N . GLU A 1 90 ? -19.271 -4.862 27.247 1.00 95.38 90 GLU A N 1
ATOM 614 C CA . GLU A 1 90 ? -19.197 -6.170 27.914 1.00 95.38 90 GLU A CA 1
ATOM 615 C C . GLU A 1 90 ? -18.744 -6.031 29.375 1.00 95.38 90 GLU A C 1
ATOM 617 O O . GLU A 1 90 ? -19.328 -6.622 30.281 1.00 95.38 90 GLU A O 1
ATOM 622 N N . THR A 1 91 ? -17.744 -5.185 29.640 1.00 94.75 91 THR A N 1
ATOM 623 C CA . THR A 1 91 ? -17.249 -4.936 31.005 1.00 94.75 91 THR A CA 1
ATOM 624 C C . THR A 1 91 ? -18.304 -4.250 31.874 1.00 94.75 91 THR A C 1
ATOM 626 O O . THR A 1 91 ? -18.425 -4.560 33.064 1.00 94.75 91 THR A O 1
ATOM 629 N N . ALA A 1 92 ? -19.087 -3.331 31.301 1.00 95.88 92 ALA A N 1
ATOM 630 C CA . ALA A 1 92 ? -20.195 -2.683 31.994 1.00 95.88 92 ALA A CA 1
ATOM 631 C C . ALA A 1 92 ? -21.308 -3.685 32.330 1.00 95.88 92 ALA A C 1
ATOM 633 O O . ALA A 1 92 ? -21.805 -3.684 33.458 1.00 95.88 92 ALA A O 1
ATOM 634 N N . GLU A 1 93 ? -21.660 -4.574 31.398 1.00 96.00 93 GLU A N 1
ATOM 635 C CA . GLU A 1 93 ? -22.672 -5.604 31.634 1.00 96.00 93 GLU A CA 1
ATOM 636 C C . GLU A 1 93 ? -22.181 -6.647 32.649 1.00 96.00 93 GLU A C 1
ATOM 638 O O . GLU A 1 93 ? -22.922 -6.999 33.568 1.00 96.00 93 GLU A O 1
ATOM 643 N N . LEU A 1 94 ? -20.916 -7.073 32.582 1.00 96.56 94 LEU A N 1
ATOM 644 C CA . LEU A 1 94 ? -20.295 -7.926 33.599 1.00 96.56 94 LEU A CA 1
ATOM 645 C C . LEU A 1 94 ? -20.350 -7.270 34.985 1.00 96.56 94 LEU A C 1
ATOM 647 O O . LEU A 1 94 ? -20.786 -7.898 35.951 1.00 96.56 94 LEU A O 1
ATOM 651 N N . SER A 1 95 ? -19.955 -5.998 35.082 1.00 96.31 95 SER A N 1
ATOM 652 C CA . SER A 1 95 ? -19.964 -5.246 36.344 1.00 96.31 95 SER A CA 1
ATOM 653 C C . SER A 1 95 ? -21.378 -5.106 36.906 1.00 96.31 95 SER A C 1
ATOM 655 O O . SER A 1 95 ? -21.613 -5.344 38.089 1.00 96.31 95 SER A O 1
ATOM 657 N N . LYS A 1 96 ? -22.353 -4.785 36.052 1.00 95.69 96 LYS A N 1
ATOM 658 C CA . LYS A 1 96 ? -23.773 -4.726 36.416 1.00 95.69 96 LYS A CA 1
ATOM 659 C C . LYS A 1 96 ? -24.279 -6.075 36.924 1.00 95.69 96 LYS A C 1
ATOM 661 O O . LYS A 1 96 ? -24.953 -6.112 37.949 1.00 95.69 96 LYS A O 1
ATOM 666 N N . ASN A 1 97 ? -23.933 -7.178 36.262 1.00 96.62 97 ASN A N 1
ATOM 667 C CA . ASN A 1 97 ? -24.309 -8.520 36.707 1.00 96.62 97 ASN A CA 1
ATOM 668 C C . ASN A 1 97 ? -23.688 -8.871 38.067 1.00 96.62 97 ASN A C 1
ATOM 670 O O . ASN A 1 97 ? -24.383 -9.404 38.928 1.00 96.62 97 ASN A O 1
ATOM 674 N N . GLN A 1 98 ? -22.423 -8.519 38.308 1.00 95.06 98 GLN A N 1
ATOM 675 C CA . GLN A 1 98 ? -21.777 -8.707 39.613 1.00 95.06 98 GLN A CA 1
ATOM 676 C C . GLN A 1 98 ? -22.460 -7.890 40.719 1.00 95.06 98 GLN A C 1
ATOM 678 O O . GLN A 1 98 ? -22.733 -8.422 41.796 1.00 95.06 98 GLN A O 1
ATOM 683 N N . ILE A 1 99 ? -22.801 -6.626 40.444 1.00 93.75 99 ILE A N 1
ATOM 684 C CA . ILE A 1 99 ? -23.542 -5.772 41.383 1.00 93.75 99 ILE A CA 1
ATOM 685 C C . ILE A 1 99 ? -24.926 -6.364 41.668 1.00 93.75 99 ILE A C 1
ATOM 687 O O . ILE A 1 99 ? -25.326 -6.440 42.826 1.00 93.75 99 ILE A O 1
ATOM 691 N N . LEU A 1 100 ? -25.649 -6.832 40.645 1.00 94.31 100 LEU A N 1
ATOM 692 C CA . LEU A 1 100 ? -26.958 -7.469 40.816 1.00 94.31 100 LEU A CA 1
ATOM 693 C C . LEU A 1 100 ? -26.873 -8.761 41.633 1.00 94.31 100 LEU A C 1
ATOM 695 O O . LEU A 1 100 ? -27.753 -9.011 42.452 1.00 94.31 100 LEU A O 1
ATOM 699 N N . GLN A 1 101 ? -25.818 -9.559 41.465 1.00 94.62 101 GLN A N 1
ATOM 700 C CA . GLN A 1 101 ? -25.598 -10.758 42.277 1.00 94.62 101 GLN A CA 1
ATOM 701 C C . GLN A 1 101 ? -25.322 -10.404 43.746 1.00 94.62 101 GLN A C 1
ATOM 703 O O . GLN A 1 101 ? -25.944 -10.978 44.639 1.00 94.62 101 GLN A O 1
ATOM 708 N N . GLN A 1 102 ? -24.455 -9.424 44.018 1.00 92.56 102 GLN A N 1
ATOM 709 C CA . GLN A 1 102 ? -24.177 -8.961 45.386 1.00 92.56 102 GLN A CA 1
ATOM 710 C C . GLN A 1 102 ? -25.403 -8.310 46.047 1.00 92.56 102 GLN A C 1
ATOM 712 O O . GLN A 1 102 ? -25.690 -8.562 47.222 1.00 92.56 102 GLN A O 1
ATOM 717 N N . ALA A 1 103 ? -26.157 -7.511 45.289 1.00 90.31 103 ALA A N 1
ATOM 718 C CA . ALA A 1 103 ? -27.411 -6.918 45.737 1.00 90.31 103 ALA A CA 1
ATOM 719 C C . ALA A 1 103 ? -28.465 -7.999 45.998 1.00 90.31 103 ALA A C 1
ATOM 721 O O . ALA A 1 103 ? -29.112 -7.972 47.038 1.00 90.31 103 ALA A O 1
ATOM 722 N N . GLY A 1 104 ? -28.588 -8.991 45.112 1.00 90.75 104 GLY A N 1
ATOM 723 C CA . GLY A 1 104 ? -29.480 -10.134 45.273 1.00 90.75 104 GLY A CA 1
ATOM 724 C C . GLY A 1 104 ? -29.200 -10.897 46.563 1.00 90.75 104 GLY A C 1
ATOM 725 O O . GLY A 1 104 ? -30.122 -11.112 47.340 1.00 90.75 104 GLY A O 1
ATOM 726 N N . LEU A 1 105 ? -27.933 -11.218 46.848 1.00 89.56 105 LEU A N 1
ATOM 727 C CA . LEU A 1 105 ? -27.527 -11.863 48.103 1.00 89.56 105 LEU A CA 1
ATOM 728 C C . LEU A 1 105 ? -27.860 -11.006 49.334 1.00 89.56 105 LEU A C 1
ATOM 730 O O . LEU A 1 105 ? -28.378 -11.529 50.320 1.00 89.56 105 LEU A O 1
ATOM 734 N N . SER A 1 106 ? -27.618 -9.695 49.270 1.00 87.25 106 SER A N 1
ATOM 735 C CA . SER A 1 106 ? -27.910 -8.768 50.374 1.00 87.25 106 SER A CA 1
ATOM 736 C C . SER A 1 106 ? -29.414 -8.612 50.618 1.00 87.25 106 SER A C 1
ATOM 738 O O . SER A 1 106 ? -29.858 -8.621 51.762 1.00 87.25 106 SER A O 1
ATOM 740 N N . VAL A 1 107 ? -30.218 -8.532 49.554 1.00 88.12 107 VAL A N 1
ATOM 741 C CA . VAL A 1 107 ? -31.685 -8.470 49.631 1.00 88.12 107 VAL A CA 1
ATOM 742 C C . VAL A 1 107 ? -32.253 -9.778 50.179 1.00 88.12 107 VAL A C 1
ATOM 744 O O . VAL A 1 107 ? -33.142 -9.744 51.026 1.00 88.12 107 VAL A O 1
ATOM 747 N N . LEU A 1 108 ? -31.722 -10.929 49.760 1.00 85.44 108 LEU A N 1
ATOM 748 C CA . LEU A 1 108 ? -32.133 -12.240 50.271 1.00 85.44 108 LEU A CA 1
ATOM 749 C C . LEU A 1 108 ? -31.767 -12.401 51.756 1.00 85.44 108 LEU A C 1
ATOM 751 O O . LEU A 1 108 ? -32.563 -12.926 52.536 1.00 85.44 108 LEU A O 1
ATOM 755 N N . ALA A 1 109 ? -30.599 -11.907 52.175 1.00 84.88 109 ALA A N 1
ATOM 756 C CA . ALA A 1 109 ? -30.203 -11.869 53.582 1.00 84.88 109 ALA A CA 1
ATOM 757 C C . ALA A 1 109 ? -31.114 -10.941 54.411 1.00 84.88 109 ALA A C 1
ATOM 759 O O . ALA A 1 109 ? -31.591 -11.342 55.474 1.00 84.88 109 ALA A O 1
ATOM 760 N N . GLN A 1 110 ? -31.422 -9.743 53.900 1.00 85.31 110 GLN A N 1
ATOM 761 C CA . GLN A 1 110 ? -32.329 -8.780 54.534 1.00 85.31 110 GLN A CA 1
ATOM 762 C C . GLN A 1 110 ? -33.755 -9.342 54.670 1.00 85.31 110 GLN A C 1
ATOM 764 O O . GLN A 1 110 ? -34.375 -9.210 55.724 1.00 85.31 110 GLN A O 1
ATOM 769 N N . ALA A 1 111 ? -34.269 -9.988 53.619 1.00 83.00 111 ALA A N 1
ATOM 770 C CA . ALA A 1 111 ? -35.596 -10.596 53.609 1.00 83.00 111 ALA A CA 1
ATOM 771 C C . ALA A 1 111 ? -35.698 -11.758 54.606 1.00 83.00 111 ALA A C 1
ATOM 773 O O . ALA A 1 111 ? -36.671 -11.835 55.348 1.00 83.00 111 ALA A O 1
ATOM 774 N N . ASN A 1 112 ? -34.675 -12.618 54.690 1.00 79.44 112 ASN A N 1
ATOM 775 C CA . ASN A 1 112 ? -34.641 -13.688 55.690 1.00 79.44 112 ASN A CA 1
ATOM 776 C C . ASN A 1 112 ? -34.632 -13.140 57.126 1.00 79.44 112 ASN A C 1
ATOM 778 O O . ASN A 1 112 ? -35.369 -13.642 57.981 1.00 79.44 112 ASN A O 1
ATOM 782 N N . ALA A 1 113 ? -33.835 -12.099 57.391 1.00 83.19 113 ALA A N 1
ATOM 783 C CA . ALA A 1 113 ? -33.753 -11.474 58.709 1.00 83.19 113 ALA A CA 1
ATOM 784 C C . ALA A 1 113 ? -35.088 -10.841 59.141 1.00 83.19 113 ALA A C 1
ATOM 786 O O . ALA A 1 113 ? -35.501 -10.999 60.291 1.00 83.19 113 ALA A O 1
ATOM 787 N N . SER A 1 114 ? -35.806 -10.181 58.225 1.00 81.00 114 SER A N 1
ATOM 788 C CA . SER A 1 114 ? -37.111 -9.591 58.541 1.00 81.00 114 SER A CA 1
ATOM 789 C C . SER A 1 114 ? -38.185 -10.650 58.820 1.00 81.00 114 SER A C 1
ATOM 791 O O . SER A 1 114 ? -38.947 -10.483 59.772 1.00 81.00 114 SER A O 1
ATOM 793 N N . THR A 1 115 ? -38.210 -11.781 58.098 1.0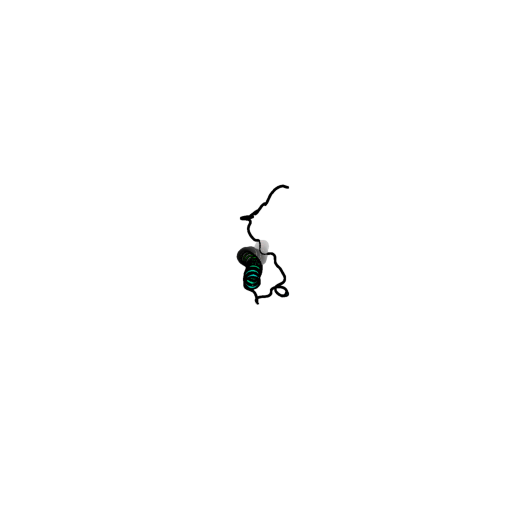0 78.44 115 THR A N 1
ATOM 794 C CA . THR A 1 115 ? -39.135 -12.896 58.403 1.00 78.44 115 THR A CA 1
ATOM 795 C C . THR A 1 115 ? -38.936 -13.481 59.800 1.00 78.44 115 THR A C 1
ATOM 797 O O . THR A 1 115 ? -39.916 -13.808 60.469 1.00 78.44 115 THR A O 1
ATOM 800 N N . GLN A 1 116 ? -37.692 -13.588 60.279 1.00 74.62 116 GLN A N 1
ATOM 801 C CA . GLN A 1 116 ? -37.420 -14.080 61.635 1.00 74.62 116 GLN A CA 1
ATOM 802 C C . GLN A 1 116 ? -37.880 -13.086 62.709 1.00 74.62 116 GLN A C 1
ATOM 804 O O . GLN A 1 116 ? -38.435 -13.502 63.726 1.00 74.62 116 GLN A O 1
ATOM 809 N N . GLY A 1 117 ? -37.725 -11.781 62.464 1.00 74.62 117 GLY A N 1
ATOM 810 C CA . GLY A 1 117 ? -38.247 -10.738 63.353 1.00 74.62 117 GLY A CA 1
ATOM 811 C C . GLY A 1 117 ? -39.774 -10.766 63.473 1.00 74.62 117 GLY A C 1
ATOM 812 O O . GLY A 1 117 ? -40.310 -10.605 64.566 1.00 74.62 117 GLY A O 1
ATOM 813 N N . VAL A 1 118 ? -40.488 -11.052 62.379 1.00 72.25 118 VAL A N 1
ATOM 814 C CA . VAL A 1 118 ? -41.957 -11.189 62.405 1.00 72.25 118 VAL A CA 1
ATOM 815 C C . VAL A 1 118 ? -42.397 -12.427 63.192 1.00 72.25 118 VAL A C 1
ATOM 817 O O . VAL A 1 118 ? -43.372 -12.360 63.934 1.00 72.25 118 VAL A O 1
ATOM 820 N N . LEU A 1 119 ? -41.670 -13.545 63.096 1.00 70.06 119 LEU A N 1
ATOM 821 C CA . LEU A 1 119 ? -41.971 -14.740 63.895 1.00 70.06 119 LEU A CA 1
ATOM 822 C C . LEU A 1 119 ? -41.775 -14.512 65.402 1.00 70.06 119 LEU A C 1
ATOM 824 O O . LEU A 1 119 ? -42.544 -15.057 66.190 1.00 70.06 119 LEU A O 1
ATOM 828 N N . GLN A 1 120 ? -40.807 -13.683 65.808 1.00 70.62 120 GLN A N 1
ATOM 829 C CA . GLN A 1 120 ? -40.643 -13.287 67.214 1.00 70.62 120 GLN A CA 1
ATOM 830 C C . GLN A 1 120 ? -41.817 -12.440 67.725 1.00 70.62 120 GLN A C 1
ATOM 832 O O . GLN A 1 120 ? -42.211 -12.593 68.875 1.00 70.62 120 GLN A O 1
ATOM 837 N N . LEU A 1 121 ? -42.413 -11.606 66.868 1.00 71.88 121 LEU A N 1
ATOM 838 C CA . LEU A 1 121 ? -43.602 -10.809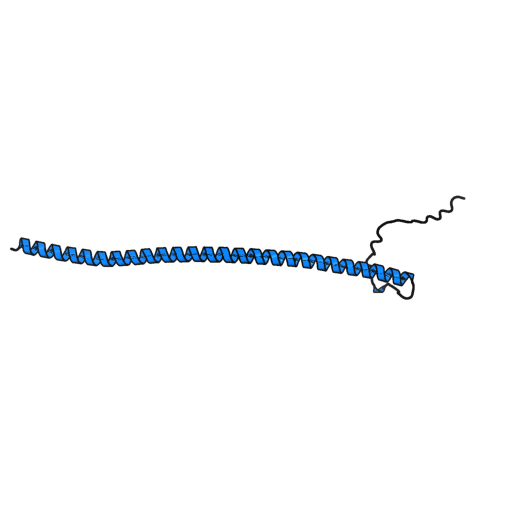 67.200 1.00 71.88 121 LEU A CA 1
ATOM 839 C C . LEU A 1 121 ? -44.907 -11.622 67.217 1.00 71.88 121 LEU A C 1
ATOM 841 O O . LEU A 1 121 ? -45.900 -11.145 67.749 1.00 71.88 121 LEU A O 1
ATOM 845 N N . LEU A 1 122 ? -44.931 -12.819 66.620 1.00 67.38 122 LEU A N 1
ATOM 846 C CA . LEU A 1 122 ? -46.091 -13.720 66.666 1.00 67.38 122 LEU A CA 1
ATOM 847 C C . LEU A 1 122 ? -46.046 -14.714 67.841 1.00 67.38 122 LEU A C 1
ATOM 849 O O . LEU A 1 122 ? -47.070 -15.318 68.151 1.00 67.38 122 LEU A O 1
ATOM 853 N N . GLN A 1 123 ? -44.872 -14.938 68.443 1.00 65.50 123 GLN A N 1
ATOM 854 C CA . GLN A 1 123 ? -44.677 -15.872 69.565 1.00 65.50 123 GLN A CA 1
ATOM 855 C C . GLN A 1 123 ? -44.603 -15.186 70.940 1.00 65.50 123 GLN A C 1
ATOM 857 O O . GLN A 1 123 ? -44.635 -15.892 71.949 1.00 65.50 123 GLN A O 1
ATOM 862 N N . GLY A 1 124 ? -44.493 -13.854 70.986 1.00 58.78 124 GLY A N 1
ATOM 863 C CA . GLY A 1 124 ? -44.562 -13.040 72.207 1.00 58.78 124 GLY A CA 1
ATOM 864 C C . GLY A 1 124 ? -45.883 -12.297 72.309 1.00 58.78 124 GLY A C 1
ATOM 865 O O . GLY A 1 124 ? -46.411 -12.223 73.439 1.00 58.78 124 GLY A O 1
#

Sequence (124 aa):
EASGSNATVIAGGSASSSLTAVDTVDVGTQIGAQSAIDIIDAAIGAVDSIRAGLGAVQNRLSSTISNLQSVVENVSASRSRIRDADFAAETAELSKNQILQQAGLSVLAQANASTQGVLQLLQG

Radius of gyration: 46.25 Å; chains: 1; bounding box: 80×35×148 Å

Secondary structure (DSSP, 8-state):
---------------------GGG--TTSHHHHHHHHHHHHHHHHHHHHHHHHHHHHHHHHHHHHHHHHHHHHHHHHHHHHHHHHHHHHHHHHHHHHHHHHHHHHHHHHHHHHHHHHHHHHHH-

pLDDT: mean 81.6, std 17.9, range [37.59, 97.94]

Foldseek 3Di:
DDDDDPPPPPPPDPCLLDQDPLVPQDCPDPVSVVNNVNNVVNVVVVVVVVVVVVVVVVVVVVVVVVVVVVVCVVVVVVVVVVVVVVVVVVVVVVVVVVVVVVVVVVVVVVVVVVVVVVVVVVVD